Protein AF-A0A963L1K6-F1 (afdb_monomer_lite)

Radius of gyration: 30.82 Å; chains: 1; bounding box: 48×25×118 Å

Foldseek 3Di:
DCPVVDDDDPDDAFFQQAPPPGDGDDGPVVLVVVLVVDQCPPPQRVDVLSSSLSSHDPVVSVVSLCPDPVRPPDDPDDDDDQDPVNVVVVVVVVVVVVVPDDDDDD

Secondary structure (DSSP, 8-state):
--SSS----S---PEEEPTTT--EEEEHHHHHHHHHHHTTTSGGGSSHHHHHGGGS-HHHHHHHHHSSTT-TT---SPPPPPPHHHHHHHHHHHHHHTTS------

Structure (mmCIF, N/CA/C/O backbone):
data_AF-A0A963L1K6-F1
#
_entry.id   AF-A0A963L1K6-F1
#
loop_
_atom_site.group_PDB
_atom_site.id
_atom_site.type_symbol
_atom_site.label_atom_id
_atom_site.label_alt_id
_atom_site.label_comp_id
_atom_site.label_asym_id
_atom_site.label_entity_id
_atom_site.label_seq_id
_atom_site.pdbx_PDB_ins_code
_atom_site.Cartn_x
_atom_site.Cartn_y
_atom_site.Cartn_z
_atom_site.occupancy
_atom_site.B_iso_or_equiv
_atom_site.auth_seq_id
_atom_site.auth_comp_id
_atom_site.auth_asym_id
_atom_site.auth_atom_id
_atom_site.pdbx_PDB_model_num
ATOM 1 N N . GLY A 1 1 ? -9.593 15.147 46.279 1.00 58.44 1 GLY A N 1
ATOM 2 C CA . GLY A 1 1 ? -10.311 15.253 45.000 1.00 58.44 1 GLY A CA 1
ATOM 3 C C . GLY A 1 1 ? -9.560 14.508 43.919 1.00 58.44 1 GLY A C 1
ATOM 4 O O . GLY A 1 1 ? -9.120 15.144 42.979 1.00 58.44 1 GLY A O 1
ATOM 5 N N . ASP A 1 2 ? -9.465 13.175 44.009 1.00 71.56 2 ASP A N 1
ATOM 6 C CA . ASP A 1 2 ? -8.543 12.386 43.158 1.00 71.56 2 ASP A CA 1
ATOM 7 C C . ASP A 1 2 ? -9.251 11.509 42.123 1.00 71.56 2 ASP A C 1
ATOM 9 O O . ASP A 1 2 ? -8.619 10.812 41.336 1.00 71.56 2 ASP A O 1
ATOM 13 N N . ARG A 1 3 ? -10.586 11.470 42.135 1.00 76.75 3 ARG A N 1
ATOM 14 C CA . ARG A 1 3 ? -11.357 10.636 41.201 1.00 76.75 3 ARG A CA 1
ATOM 15 C C . ARG A 1 3 ? -11.427 11.249 39.799 1.00 76.75 3 ARG A C 1
ATOM 17 O O . ARG A 1 3 ? -11.494 10.503 38.833 1.00 76.75 3 ARG A O 1
ATOM 24 N N . ALA A 1 4 ? -11.377 12.579 39.699 1.00 79.19 4 ALA A N 1
ATOM 25 C CA . ALA A 1 4 ? -11.401 13.304 38.427 1.00 79.19 4 ALA A CA 1
ATOM 26 C C . ALA A 1 4 ? -10.071 13.213 37.654 1.00 79.19 4 ALA A C 1
ATOM 28 O O . ALA A 1 4 ? -10.078 13.297 36.433 1.00 79.19 4 ALA A O 1
ATOM 29 N N . LEU A 1 5 ? -8.947 13.010 38.353 1.00 88.50 5 LEU A N 1
ATOM 30 C CA . LEU A 1 5 ? -7.602 12.974 37.762 1.00 88.50 5 LEU A CA 1
ATOM 31 C C . LEU A 1 5 ? -7.095 11.550 37.469 1.00 88.50 5 LEU A C 1
ATOM 33 O O . LEU A 1 5 ? -5.988 11.382 36.967 1.00 88.50 5 LEU A O 1
ATOM 37 N N . ARG A 1 6 ? -7.877 10.507 37.777 1.00 89.75 6 ARG A N 1
ATOM 38 C CA . ARG A 1 6 ? -7.473 9.116 37.525 1.00 89.75 6 ARG A CA 1
ATOM 39 C C . ARG A 1 6 ? -7.636 8.751 36.049 1.00 89.75 6 ARG A C 1
ATOM 41 O O . ARG A 1 6 ? -8.748 8.771 35.522 1.00 89.75 6 ARG A O 1
ATOM 48 N N . GLN A 1 7 ? -6.534 8.353 35.411 1.00 89.81 7 GLN A N 1
ATOM 49 C CA . GLN A 1 7 ? -6.544 7.801 34.059 1.00 89.81 7 GLN A CA 1
ATOM 50 C C . GLN A 1 7 ? -7.321 6.480 34.035 1.00 89.81 7 GLN A C 1
ATOM 52 O O . GLN A 1 7 ? -7.097 5.592 34.857 1.00 89.81 7 GLN A O 1
ATOM 57 N N . ARG A 1 8 ? -8.230 6.351 33.068 1.00 92.38 8 ARG A N 1
ATOM 58 C CA . ARG A 1 8 ? -8.938 5.105 32.768 1.00 92.38 8 ARG A CA 1
ATOM 59 C C . ARG A 1 8 ? -8.890 4.842 31.274 1.00 92.38 8 ARG A C 1
ATOM 61 O O . ARG A 1 8 ? -8.985 5.776 30.478 1.00 92.38 8 ARG A O 1
ATOM 68 N N . VAL A 1 9 ? -8.781 3.574 30.905 1.00 93.31 9 VAL A N 1
ATOM 69 C CA . VAL A 1 9 ? -8.938 3.151 29.515 1.00 93.31 9 VAL A CA 1
ATOM 70 C C . VAL A 1 9 ? -10.392 3.390 29.111 1.00 93.31 9 VAL A C 1
ATOM 72 O O . VAL A 1 9 ? -11.313 2.930 29.783 1.00 93.31 9 VAL A O 1
ATOM 75 N N . LEU A 1 10 ? -10.596 4.170 28.048 1.00 92.81 10 LEU A N 1
ATOM 76 C CA . LEU A 1 10 ? -11.926 4.416 27.480 1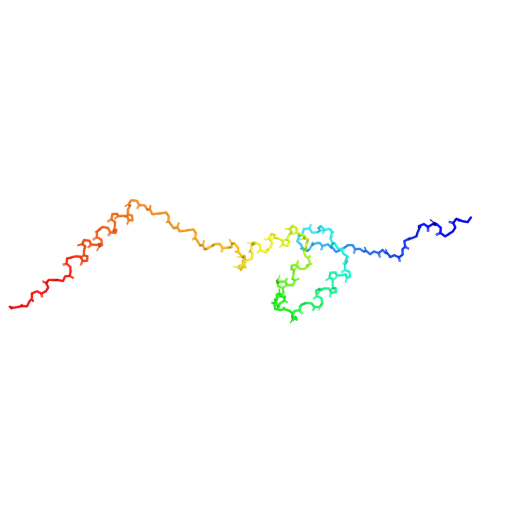.00 92.81 10 LEU A CA 1
ATOM 77 C C . LEU A 1 10 ? -12.246 3.443 26.346 1.00 92.81 10 LEU A C 1
ATOM 79 O O . LEU A 1 10 ? -13.396 3.049 26.182 1.00 92.81 10 LEU A O 1
ATOM 83 N N . LYS A 1 11 ? -11.231 3.078 25.559 1.00 90.88 11 LYS A N 1
ATOM 84 C CA . LYS A 1 11 ? -11.339 2.138 24.452 1.00 90.88 11 LYS A CA 1
ATOM 85 C C . LYS A 1 11 ? -9.995 1.450 24.241 1.00 90.88 11 LYS A C 1
ATOM 87 O O . LYS A 1 11 ? -8.966 2.118 24.213 1.00 90.88 11 LYS A O 1
ATOM 92 N N . GLU A 1 12 ? -10.050 0.142 24.049 1.00 92.25 12 GLU A N 1
ATOM 93 C CA . GLU A 1 12 ? -8.930 -0.711 23.670 1.00 92.25 12 GLU A CA 1
ATOM 94 C C . GLU A 1 12 ? -9.361 -1.564 22.476 1.00 92.25 12 GLU A C 1
ATOM 96 O O . GLU A 1 12 ? -10.537 -1.915 22.350 1.00 92.25 12 GLU A O 1
ATOM 101 N N . GLU A 1 13 ? -8.442 -1.812 21.548 1.00 93.44 13 GLU A N 1
ATOM 102 C CA . GLU A 1 13 ? -8.723 -2.558 20.328 1.00 93.44 13 GLU A CA 1
ATOM 103 C C . GLU A 1 13 ? -7.435 -3.172 19.783 1.00 93.44 13 GLU A C 1
ATOM 105 O O . GLU A 1 13 ? -6.390 -2.520 19.773 1.00 93.44 13 GLU A O 1
ATOM 110 N N . GLU A 1 14 ? -7.539 -4.402 19.286 1.00 93.75 14 GLU A N 1
ATOM 111 C CA . GLU A 1 14 ? -6.417 -5.101 18.669 1.00 93.75 14 GLU A CA 1
ATOM 112 C C . GLU A 1 14 ? -5.938 -4.393 17.386 1.00 93.75 14 GLU A C 1
ATOM 114 O O . GLU A 1 14 ? -6.760 -4.007 16.537 1.00 93.75 14 GLU A O 1
ATOM 119 N N . PRO A 1 15 ? -4.614 -4.244 17.197 1.00 96.31 15 PRO A N 1
ATOM 120 C CA . PRO A 1 15 ? -4.055 -3.776 15.939 1.00 96.31 15 PRO A CA 1
ATOM 121 C C . PRO A 1 15 ? -4.377 -4.722 14.781 1.00 96.31 15 PRO A C 1
ATOM 123 O O . PRO A 1 15 ? -4.549 -5.929 14.950 1.00 96.31 15 PRO A O 1
ATOM 126 N N . PHE A 1 16 ? -4.397 -4.190 13.562 1.00 98.12 16 PHE A N 1
ATOM 127 C CA . PHE A 1 16 ? -4.492 -5.040 12.379 1.00 98.12 16 PHE A CA 1
ATOM 128 C C . PHE A 1 16 ? -3.114 -5.633 12.054 1.00 98.12 16 PHE A C 1
ATOM 130 O O . PHE A 1 16 ? -2.123 -4.909 11.976 1.00 98.12 16 PHE A O 1
ATOM 137 N N . ALA A 1 17 ? -3.029 -6.941 11.828 1.00 98.06 17 ALA A N 1
ATOM 138 C CA . ALA A 1 17 ? -1.784 -7.581 11.411 1.00 98.06 17 ALA A CA 1
ATOM 139 C C . ALA A 1 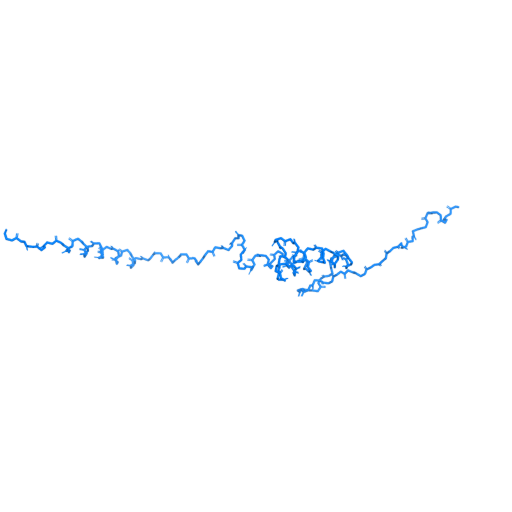17 ? -1.591 -7.457 9.892 1.00 98.06 17 ALA A C 1
ATOM 141 O O . ALA A 1 17 ? -2.483 -7.798 9.116 1.00 98.06 17 ALA A O 1
ATOM 142 N N . CYS A 1 18 ? -0.420 -6.988 9.456 1.00 98.25 18 CYS A N 1
ATOM 143 C CA . CYS A 1 18 ? -0.052 -6.958 8.040 1.00 98.25 18 CYS A CA 1
ATOM 144 C C . CYS A 1 18 ? -0.218 -8.338 7.399 1.00 98.25 18 CYS A C 1
ATOM 146 O O . CYS A 1 18 ? 0.382 -9.307 7.851 1.00 98.25 18 CYS A O 1
ATOM 148 N N . ILE A 1 19 ? -0.970 -8.412 6.302 1.00 97.25 19 ILE A N 1
ATOM 149 C CA . ILE A 1 19 ? -1.238 -9.678 5.598 1.00 97.25 19 ILE A CA 1
ATOM 150 C C . ILE A 1 19 ? -0.022 -10.265 4.861 1.00 97.25 19 ILE A C 1
ATOM 152 O O . ILE A 1 19 ? -0.124 -11.356 4.313 1.00 97.25 19 ILE A O 1
ATOM 156 N N . GLU A 1 20 ? 1.100 -9.541 4.814 1.00 97.69 20 GLU A N 1
ATOM 157 C CA . GLU A 1 20 ? 2.378 -10.040 4.282 1.00 97.69 20 GLU A CA 1
ATOM 158 C C . GLU A 1 20 ? 3.325 -10.499 5.384 1.00 97.69 20 GLU A C 1
ATOM 160 O O . GLU A 1 20 ? 3.828 -11.615 5.361 1.00 97.69 20 GLU A O 1
ATOM 165 N N . CYS A 1 21 ? 3.610 -9.617 6.346 1.00 98.06 21 CYS A N 1
ATOM 166 C CA . CYS A 1 21 ? 4.673 -9.838 7.327 1.00 98.06 21 CYS A CA 1
ATOM 167 C C . CYS A 1 21 ? 4.172 -10.025 8.763 1.00 98.06 21 CYS A C 1
ATOM 169 O O . CYS A 1 21 ? 4.984 -10.189 9.666 1.00 98.06 21 CYS A O 1
ATOM 171 N N . GLY A 1 22 ? 2.865 -9.923 9.010 1.00 97.75 22 GLY A N 1
ATOM 172 C CA . GLY A 1 22 ? 2.264 -10.034 10.342 1.00 97.75 22 GLY A CA 1
ATOM 173 C C . GLY A 1 22 ? 2.483 -8.834 11.271 1.00 97.75 22 GLY A C 1
ATOM 174 O O . GLY A 1 22 ? 1.857 -8.779 12.325 1.00 97.75 22 GLY A O 1
ATOM 175 N N . LYS A 1 23 ? 3.319 -7.848 10.899 1.00 98.12 23 LYS A N 1
ATOM 176 C CA . LYS A 1 23 ? 3.590 -6.647 11.714 1.00 98.12 23 LYS A CA 1
ATOM 177 C C . LYS A 1 23 ? 2.270 -5.945 12.082 1.00 98.12 23 LYS A C 1
ATOM 179 O O . LYS A 1 23 ? 1.514 -5.614 11.160 1.00 98.12 23 LYS A O 1
ATOM 184 N N . PRO A 1 24 ? 1.982 -5.704 13.374 1.00 97.69 24 PRO A N 1
ATOM 185 C CA . PRO A 1 24 ? 0.792 -4.969 13.782 1.00 97.69 24 PRO A CA 1
ATOM 186 C C . PRO A 1 24 ? 0.894 -3.519 13.304 1.00 97.69 24 PRO A C 1
ATOM 188 O O . PRO A 1 24 ? 1.915 -2.858 13.504 1.00 97.69 24 PRO A O 1
ATOM 191 N N . PHE A 1 25 ? -0.154 -3.020 12.655 1.00 97.50 25 PHE A N 1
ATOM 192 C CA . PHE A 1 25 ? -0.230 -1.645 12.183 1.00 97.50 25 PHE A CA 1
ATOM 193 C C . PHE A 1 25 ? -1.680 -1.152 12.170 1.00 97.50 25 PHE A C 1
ATOM 195 O O . PHE A 1 25 ? -2.600 -1.857 11.765 1.00 97.50 25 PHE A O 1
ATOM 202 N N . GLY A 1 26 ? -1.879 0.098 12.589 1.00 94.62 26 GLY A N 1
ATOM 203 C CA . GLY A 1 26 ? -3.199 0.725 12.603 1.00 94.62 26 GLY A CA 1
ATOM 204 C C . GLY A 1 26 ? -4.230 0.028 13.501 1.00 94.62 26 GLY A C 1
ATOM 205 O O . GLY A 1 26 ? -3.965 -0.975 14.159 1.00 94.62 26 GLY A O 1
ATOM 206 N N . VAL A 1 27 ? -5.434 0.597 13.530 1.00 95.81 27 VAL A N 1
ATOM 207 C CA . VAL A 1 27 ? -6.577 0.074 14.294 1.00 95.81 27 VAL A CA 1
ATOM 208 C C . VAL A 1 27 ? -7.437 -0.793 13.377 1.00 95.81 27 VAL A C 1
ATOM 210 O O . VAL A 1 27 ? -7.830 -0.330 12.298 1.00 95.81 27 VAL A O 1
ATOM 213 N N . ARG A 1 28 ? -7.772 -2.015 13.809 1.00 95.62 28 ARG A N 1
ATOM 214 C CA . ARG A 1 28 ? -8.500 -3.009 13.004 1.00 95.62 28 ARG A CA 1
ATOM 215 C C . ARG A 1 28 ? -9.786 -2.468 12.377 1.00 95.62 28 ARG A C 1
ATOM 217 O O . ARG A 1 28 ? -9.919 -2.482 11.154 1.00 95.62 28 ARG A O 1
ATOM 224 N N . SER A 1 29 ? -10.673 -1.889 13.178 1.00 95.69 29 SER A N 1
ATOM 225 C CA . SER A 1 29 ? -11.946 -1.309 12.727 1.00 95.69 29 SER A CA 1
ATOM 226 C C . SER A 1 29 ? -11.768 -0.185 11.710 1.00 95.69 29 SER A C 1
ATOM 228 O O . SER A 1 29 ? -12.619 0.027 10.844 1.00 95.69 29 SER A O 1
ATOM 230 N N . THR A 1 30 ? -10.662 0.556 11.779 1.00 95.56 30 THR A N 1
ATOM 231 C CA . THR A 1 30 ? -10.388 1.624 10.816 1.00 95.56 30 THR A CA 1
ATOM 232 C C . THR A 1 30 ? -9.967 1.052 9.473 1.00 95.56 30 THR A C 1
ATOM 234 O O . THR A 1 30 ? -10.501 1.489 8.455 1.00 95.56 30 THR A O 1
ATOM 237 N N . ILE A 1 31 ? -9.080 0.057 9.463 1.00 96.50 31 ILE A N 1
ATOM 238 C CA . ILE A 1 31 ? -8.640 -0.601 8.229 1.00 96.50 31 ILE A CA 1
ATOM 239 C C . ILE A 1 31 ? -9.819 -1.303 7.552 1.00 96.50 31 ILE A C 1
ATOM 241 O O . ILE A 1 31 ? -10.074 -1.057 6.374 1.00 96.50 31 ILE A O 1
ATOM 245 N N . GLU A 1 32 ? -10.605 -2.083 8.296 1.00 95.75 32 GLU A N 1
ATOM 246 C CA . GLU A 1 32 ? -11.788 -2.777 7.767 1.00 95.75 32 GLU A CA 1
ATOM 247 C C . GLU A 1 32 ? -12.817 -1.794 7.185 1.00 95.75 32 GLU A C 1
ATOM 249 O O . GLU A 1 32 ? -13.318 -1.988 6.077 1.00 95.75 32 GLU A O 1
ATOM 254 N N . ARG A 1 33 ? -13.075 -0.676 7.875 1.00 96.44 33 ARG A N 1
ATOM 255 C CA . ARG A 1 33 ? -13.990 0.371 7.399 1.00 96.44 33 ARG A CA 1
ATOM 256 C C . ARG A 1 33 ? -13.487 1.074 6.139 1.00 96.44 33 ARG A C 1
ATOM 258 O O . ARG A 1 33 ? -14.302 1.416 5.284 1.00 96.44 33 ARG A O 1
ATOM 265 N N . ILE A 1 34 ? -12.185 1.342 6.027 1.00 95.12 34 ILE A N 1
ATOM 266 C CA . ILE A 1 34 ? -11.600 1.957 4.825 1.00 95.12 34 ILE A CA 1
ATOM 267 C C . ILE A 1 34 ? -11.719 0.995 3.646 1.00 95.12 34 ILE A C 1
ATOM 269 O O . ILE A 1 34 ? -12.172 1.409 2.581 1.00 95.12 34 ILE A O 1
ATOM 273 N N . VAL A 1 35 ? -11.382 -0.282 3.849 1.00 94.88 35 VAL A N 1
ATOM 274 C CA . VAL A 1 35 ? -11.520 -1.314 2.817 1.00 94.88 35 VAL A CA 1
ATOM 275 C C . VAL A 1 35 ? -12.964 -1.394 2.342 1.00 94.88 35 VAL A C 1
ATOM 277 O O . VAL A 1 35 ? -13.214 -1.185 1.160 1.00 94.88 35 VAL A O 1
ATOM 280 N N . ALA A 1 36 ? -13.918 -1.547 3.266 1.00 94.44 36 ALA A N 1
ATOM 281 C CA . ALA A 1 36 ? -15.333 -1.599 2.922 1.00 94.44 36 ALA A CA 1
ATOM 282 C C . ALA A 1 36 ? -15.768 -0.376 2.101 1.00 94.44 36 ALA A C 1
ATOM 284 O O . ALA A 1 36 ? -16.551 -0.515 1.166 1.00 94.44 36 ALA A O 1
ATOM 285 N N . LYS A 1 37 ? -15.266 0.825 2.428 1.00 94.19 37 LYS A N 1
ATOM 286 C CA . LYS A 1 37 ? -15.599 2.082 1.737 1.00 94.19 37 LYS A CA 1
ATOM 287 C C . LYS A 1 37 ? -15.016 2.221 0.334 1.00 94.19 37 LYS A C 1
ATOM 289 O O . LYS A 1 37 ? -15.631 2.908 -0.477 1.00 94.19 37 LYS A O 1
ATOM 294 N N . LEU A 1 38 ? -13.849 1.648 0.069 1.00 94.50 38 LEU A N 1
ATOM 295 C CA . LEU A 1 38 ? -13.103 1.900 -1.166 1.00 94.50 38 LEU A CA 1
ATOM 296 C C . LEU A 1 38 ? -13.180 0.746 -2.163 1.00 94.50 38 LEU A C 1
ATOM 298 O O . LEU A 1 38 ? -13.170 1.008 -3.366 1.00 94.50 38 LEU A O 1
ATOM 302 N N . GLU A 1 39 ? -13.293 -0.488 -1.673 1.00 92.31 39 GLU A N 1
ATOM 303 C CA . GLU A 1 39 ? -13.358 -1.703 -2.486 1.00 92.31 39 GLU A CA 1
ATOM 304 C C . GLU A 1 39 ? -14.472 -1.598 -3.534 1.00 92.31 39 GLU A C 1
ATOM 306 O O . GLU A 1 39 ? -15.638 -1.370 -3.205 1.00 92.31 39 GLU A O 1
ATOM 311 N N . GLY A 1 40 ? -14.090 -1.669 -4.813 1.00 87.38 40 GLY A N 1
ATOM 312 C CA . GLY A 1 40 ? -15.009 -1.591 -5.954 1.00 87.38 40 GLY A CA 1
ATOM 313 C C . GLY A 1 40 ? -15.679 -0.227 -6.181 1.00 87.38 40 GLY A C 1
ATOM 314 O O . GLY A 1 40 ? -16.395 -0.065 -7.164 1.00 87.38 40 GLY A O 1
ATOM 315 N N . ARG A 1 41 ? -15.460 0.767 -5.307 1.00 90.12 41 ARG A N 1
ATOM 316 C CA . ARG A 1 41 ? -16.106 2.092 -5.386 1.00 90.12 41 ARG A CA 1
ATOM 317 C C . ARG A 1 41 ? -15.218 3.180 -5.970 1.00 90.12 41 ARG A C 1
ATOM 319 O O . ARG A 1 41 ? -15.724 4.142 -6.537 1.00 90.12 41 ARG A O 1
ATOM 326 N N . HIS A 1 42 ? -13.906 3.063 -5.795 1.00 90.19 42 HIS A N 1
ATOM 327 C CA . HIS A 1 42 ? -12.944 4.054 -6.266 1.00 90.19 42 HIS A CA 1
ATOM 328 C C . HIS A 1 42 ? -12.041 3.441 -7.336 1.00 90.19 42 HIS A C 1
ATOM 330 O O . HIS A 1 42 ? -11.576 2.319 -7.168 1.00 90.19 42 HIS A O 1
ATOM 336 N N . ALA A 1 43 ? -11.733 4.185 -8.403 1.00 88.75 43 ALA A N 1
ATOM 337 C CA . ALA A 1 43 ? -10.943 3.679 -9.533 1.00 88.75 43 ALA A CA 1
ATOM 338 C C . ALA A 1 43 ? -9.580 3.089 -9.105 1.00 88.75 43 ALA A C 1
ATOM 340 O O . ALA A 1 43 ? -9.172 2.049 -9.605 1.00 88.75 43 ALA A O 1
ATOM 341 N N . MET A 1 44 ? -8.921 3.703 -8.113 1.00 84.69 44 MET A N 1
ATOM 342 C CA . MET A 1 44 ? -7.656 3.213 -7.520 1.00 84.69 44 MET A CA 1
ATOM 343 C C . MET A 1 44 ? -7.772 1.920 -6.691 1.00 84.69 44 MET A C 1
ATOM 345 O O . MET A 1 44 ? -6.753 1.412 -6.236 1.00 84.69 44 MET A O 1
ATOM 349 N N . PHE A 1 45 ? -8.986 1.442 -6.416 1.00 89.69 45 PHE A N 1
ATOM 350 C CA . PHE A 1 45 ? -9.276 0.248 -5.611 1.00 89.69 45 PHE A CA 1
ATOM 351 C C . PHE A 1 45 ? -10.354 -0.621 -6.279 1.00 89.69 45 PHE A C 1
ATOM 353 O O . PHE A 1 45 ? -11.100 -1.342 -5.616 1.00 89.69 45 PHE A O 1
ATOM 360 N N . ALA A 1 46 ? -10.459 -0.534 -7.608 1.00 86.69 46 ALA A N 1
ATOM 361 C CA . ALA A 1 46 ? -11.422 -1.310 -8.382 1.00 86.69 46 ALA A CA 1
ATOM 362 C C . ALA A 1 46 ? -11.093 -2.812 -8.350 1.00 86.69 46 ALA A C 1
ATOM 364 O O . ALA A 1 46 ? -11.991 -3.648 -8.346 1.00 86.69 46 ALA A O 1
ATOM 365 N N . ASN A 1 47 ? -9.802 -3.145 -8.268 1.00 86.56 47 ASN A N 1
ATOM 366 C CA . ASN A 1 47 ? -9.315 -4.519 -8.264 1.00 86.56 47 ASN A CA 1
ATOM 367 C C . ASN A 1 47 ? -9.020 -4.998 -6.834 1.00 86.56 47 ASN A C 1
ATOM 369 O O . ASN A 1 47 ? -8.532 -4.232 -5.994 1.00 86.56 47 ASN A O 1
ATOM 373 N N . ALA A 1 48 ? -9.238 -6.292 -6.577 1.00 86.00 48 ALA A N 1
ATOM 374 C CA . ALA A 1 48 ? -8.955 -6.916 -5.281 1.00 86.00 48 ALA A CA 1
ATOM 375 C C . ALA A 1 48 ? -7.480 -6.751 -4.864 1.00 86.00 48 ALA A C 1
ATOM 377 O O . ALA A 1 48 ? -7.200 -6.400 -3.718 1.00 86.00 48 ALA A O 1
ATOM 378 N N . GLU A 1 49 ? -6.545 -6.882 -5.813 1.00 86.50 49 GLU A N 1
ATOM 379 C CA . GLU A 1 49 ? -5.106 -6.669 -5.586 1.00 86.50 49 GLU A CA 1
ATOM 380 C C . GLU A 1 49 ? -4.773 -5.247 -5.115 1.00 86.50 49 GLU A C 1
ATOM 382 O O . GLU A 1 49 ? -3.917 -5.048 -4.256 1.00 86.50 49 GLU A O 1
ATOM 387 N N . GLN A 1 50 ? -5.488 -4.234 -5.612 1.00 88.12 50 GLN A N 1
ATOM 388 C CA . GLN A 1 50 ? -5.268 -2.853 -5.178 1.00 88.12 50 GLN A CA 1
ATOM 389 C C . GLN A 1 50 ? -5.863 -2.596 -3.793 1.00 88.12 50 GLN A C 1
ATOM 391 O O . GLN A 1 50 ? -5.244 -1.930 -2.963 1.00 88.12 50 GLN A O 1
ATOM 396 N N . THR A 1 51 ? -7.033 -3.169 -3.502 1.00 92.19 51 THR A N 1
ATOM 397 C CA . THR A 1 51 ? -7.662 -3.086 -2.174 1.00 92.19 51 THR A CA 1
ATOM 398 C C . THR A 1 51 ? -6.820 -3.797 -1.108 1.00 92.19 51 THR A C 1
ATOM 400 O O . THR A 1 51 ? -6.724 -3.329 0.031 1.00 92.19 51 THR A O 1
ATOM 403 N N . ARG A 1 52 ? -6.123 -4.877 -1.487 1.00 93.69 52 ARG A N 1
ATOM 404 C CA . ARG A 1 52 ? -5.189 -5.621 -0.632 1.00 93.69 52 ARG A CA 1
ATOM 405 C C . ARG A 1 52 ? -4.085 -4.731 -0.043 1.00 93.69 52 ARG A C 1
ATOM 407 O O . ARG A 1 52 ? -3.710 -4.930 1.111 1.00 93.69 52 ARG A O 1
ATOM 414 N N . LEU A 1 53 ? -3.655 -3.689 -0.760 1.00 94.25 53 LEU A N 1
ATOM 415 C CA . LEU A 1 53 ? -2.633 -2.734 -0.304 1.00 94.25 53 LEU A CA 1
ATOM 416 C C . LEU A 1 53 ? -3.022 -1.969 0.971 1.00 94.25 53 LEU A C 1
ATOM 418 O O . LEU A 1 53 ? -2.147 -1.552 1.725 1.00 94.25 53 LEU A O 1
ATOM 422 N N . ILE A 1 54 ? -4.320 -1.776 1.228 1.00 95.62 54 ILE A N 1
ATOM 423 C CA . ILE A 1 54 ? -4.814 -1.097 2.441 1.00 95.62 54 ILE A CA 1
ATOM 424 C C . ILE A 1 54 ? -4.565 -1.966 3.686 1.00 95.62 54 ILE A C 1
ATOM 426 O O . ILE A 1 54 ? -4.407 -1.449 4.790 1.00 95.62 54 ILE A O 1
ATOM 430 N N . ARG A 1 55 ? -4.503 -3.291 3.506 1.00 97.12 55 ARG A N 1
ATOM 431 C CA . ARG A 1 55 ? -4.300 -4.294 4.561 1.00 97.12 55 ARG A CA 1
ATOM 432 C C . ARG A 1 55 ? -2.810 -4.615 4.811 1.00 97.12 55 ARG A C 1
ATOM 434 O O . ARG A 1 55 ? -2.504 -5.545 5.556 1.00 97.12 55 ARG A O 1
ATOM 441 N N . MET A 1 56 ? -1.881 -3.858 4.220 1.00 97.75 56 MET A N 1
ATOM 442 C CA . MET A 1 56 ? -0.429 -4.007 4.394 1.00 97.75 56 MET A CA 1
ATOM 443 C C . MET A 1 56 ? 0.167 -2.859 5.219 1.00 97.75 56 MET A C 1
ATOM 445 O O . MET A 1 56 ? -0.261 -1.711 5.087 1.00 97.75 56 MET A O 1
ATOM 449 N N . CYS A 1 57 ? 1.212 -3.148 6.004 1.00 98.19 57 CYS A N 1
ATOM 450 C CA . CYS A 1 57 ? 2.009 -2.107 6.654 1.00 98.19 57 CYS A CA 1
ATOM 451 C C . CYS A 1 57 ? 2.734 -1.232 5.616 1.00 98.19 57 CYS A C 1
ATOM 453 O O . CYS A 1 57 ? 2.866 -1.610 4.451 1.00 98.19 57 CYS A O 1
ATOM 455 N N . ASP A 1 58 ? 3.239 -0.084 6.056 1.00 97.25 58 ASP A N 1
ATOM 456 C CA . ASP A 1 58 ? 4.027 0.870 5.269 1.00 97.25 58 ASP A CA 1
ATOM 457 C C . ASP A 1 58 ? 5.109 0.208 4.398 1.00 97.25 58 ASP A C 1
ATOM 459 O O . ASP A 1 58 ? 5.080 0.342 3.173 1.00 97.25 58 ASP A O 1
ATOM 463 N N . ASP A 1 59 ? 5.990 -0.589 5.004 1.00 97.81 59 ASP A N 1
ATOM 464 C CA . ASP A 1 59 ? 7.101 -1.247 4.307 1.00 97.81 59 ASP A CA 1
ATOM 465 C C . ASP A 1 59 ? 6.621 -2.219 3.213 1.00 97.81 59 ASP A C 1
ATOM 467 O O . ASP A 1 59 ? 7.130 -2.252 2.088 1.00 97.81 59 ASP A O 1
ATOM 471 N N . CYS A 1 60 ? 5.624 -3.048 3.535 1.00 97.69 60 CYS A N 1
ATOM 472 C CA . CYS A 1 60 ? 5.103 -4.055 2.610 1.00 97.69 60 CYS A CA 1
ATOM 473 C C . CYS A 1 60 ? 4.288 -3.419 1.486 1.00 97.69 60 CYS A C 1
ATOM 475 O O . CYS A 1 60 ? 4.408 -3.840 0.338 1.00 97.69 60 CYS A O 1
ATOM 477 N N . ARG A 1 61 ? 3.515 -2.373 1.792 1.00 95.31 61 ARG A N 1
ATOM 478 C CA . ARG A 1 61 ? 2.719 -1.637 0.811 1.00 95.31 61 ARG A CA 1
ATOM 479 C C . ARG A 1 61 ? 3.601 -0.961 -0.231 1.00 95.31 61 ARG A C 1
ATOM 481 O O . ARG A 1 61 ? 3.288 -1.022 -1.418 1.00 95.31 61 ARG A O 1
ATOM 488 N N . VAL A 1 62 ? 4.690 -0.322 0.202 1.00 94.25 62 VAL A N 1
ATOM 489 C CA . VAL A 1 62 ? 5.644 0.308 -0.717 1.00 94.25 62 VAL A CA 1
ATOM 490 C C . VAL A 1 62 ? 6.271 -0.760 -1.608 1.00 94.25 62 VAL A C 1
ATOM 492 O O . VAL A 1 62 ? 6.154 -0.661 -2.826 1.00 94.25 62 VAL A O 1
ATOM 495 N N . ARG A 1 63 ? 6.832 -1.832 -1.032 1.00 94.88 63 ARG A N 1
ATOM 496 C CA . ARG A 1 63 ? 7.420 -2.932 -1.817 1.00 94.88 63 ARG A CA 1
ATOM 497 C C . ARG A 1 63 ? 6.443 -3.516 -2.838 1.00 94.88 63 ARG A C 1
ATOM 499 O O . ARG A 1 63 ? 6.796 -3.633 -4.007 1.00 94.88 63 ARG A O 1
ATOM 506 N N . ALA A 1 64 ? 5.208 -3.802 -2.431 1.00 93.25 64 ALA A N 1
ATOM 507 C CA . ALA A 1 64 ? 4.180 -4.314 -3.333 1.00 93.25 64 ALA A CA 1
ATOM 508 C C . ALA A 1 64 ? 3.899 -3.352 -4.497 1.00 93.25 64 ALA A C 1
ATOM 510 O O . ALA A 1 64 ? 3.780 -3.787 -5.636 1.00 93.25 64 ALA A O 1
ATOM 511 N N . ARG A 1 65 ? 3.865 -2.035 -4.246 1.00 91.06 65 ARG A N 1
ATOM 512 C CA . ARG A 1 65 ? 3.630 -1.042 -5.304 1.00 91.06 65 ARG A CA 1
ATOM 513 C C . ARG A 1 65 ? 4.779 -0.948 -6.312 1.00 91.06 65 ARG A C 1
ATOM 515 O O . ARG A 1 65 ? 4.518 -0.658 -7.475 1.00 91.06 65 ARG A O 1
ATOM 522 N N . PHE A 1 66 ? 6.020 -1.173 -5.883 1.00 91.50 66 PHE A N 1
ATOM 523 C CA . PHE A 1 66 ? 7.197 -1.171 -6.762 1.00 91.50 66 PHE A CA 1
ATOM 524 C C . PHE A 1 66 ? 7.348 -2.459 -7.579 1.00 91.50 66 PHE A C 1
ATOM 526 O O . PHE A 1 66 ? 7.925 -2.418 -8.661 1.00 91.50 66 PHE A O 1
ATOM 533 N N . HIS A 1 67 ? 6.828 -3.578 -7.079 1.00 89.25 67 HIS A N 1
ATOM 534 C CA . HIS A 1 67 ? 6.826 -4.862 -7.785 1.00 89.25 67 HIS A CA 1
ATOM 535 C C . HIS A 1 67 ? 5.541 -5.121 -8.585 1.00 89.25 67 HIS A C 1
ATOM 537 O O . HIS A 1 67 ? 5.399 -6.180 -9.191 1.00 89.25 67 HIS A O 1
ATOM 543 N N . ASP A 1 68 ? 4.611 -4.166 -8.600 1.00 87.94 68 ASP A N 1
ATOM 544 C CA . ASP A 1 68 ? 3.404 -4.239 -9.414 1.00 87.94 68 ASP A CA 1
ATOM 545 C C . ASP A 1 68 ? 3.729 -4.098 -10.912 1.00 87.94 68 ASP A C 1
ATOM 547 O O . ASP A 1 68 ? 4.653 -3.387 -11.308 1.00 87.94 68 ASP A O 1
ATOM 551 N N . HIS A 1 69 ? 2.918 -4.727 -11.762 1.00 83.75 69 HIS A N 1
ATOM 552 C CA . HIS A 1 69 ? 3.052 -4.662 -13.222 1.00 83.75 69 HIS A CA 1
ATOM 553 C C . HIS A 1 69 ? 2.973 -3.226 -13.771 1.00 83.75 69 HIS A C 1
ATOM 555 O O . HIS A 1 69 ? 3.601 -2.909 -14.776 1.00 83.75 69 HIS A O 1
ATOM 561 N N . ASN A 1 70 ? 2.213 -2.355 -13.102 1.00 83.81 70 ASN A N 1
ATOM 562 C CA . ASN A 1 70 ? 2.066 -0.940 -13.430 1.00 83.81 70 ASN A CA 1
ATOM 563 C C . ASN A 1 70 ? 2.774 -0.060 -12.383 1.00 83.81 70 ASN A C 1
ATOM 565 O O . ASN A 1 70 ? 2.213 0.919 -11.867 1.00 83.81 70 ASN A O 1
ATOM 569 N N . ALA A 1 71 ? 3.985 -0.465 -11.989 1.00 86.75 71 ALA A N 1
ATOM 570 C CA . ALA A 1 71 ? 4.815 0.315 -11.087 1.00 86.75 71 ALA A CA 1
ATOM 571 C C . ALA A 1 71 ? 5.323 1.589 -11.793 1.00 86.75 71 ALA A C 1
ATOM 573 O O . ALA A 1 71 ? 5.807 1.523 -12.922 1.00 86.75 71 ALA A O 1
ATOM 574 N N . PRO A 1 72 ? 5.286 2.757 -11.126 1.00 84.31 72 PRO A N 1
ATOM 575 C CA . PRO A 1 72 ? 5.623 4.050 -11.738 1.00 84.31 72 PRO A CA 1
ATOM 576 C C . PRO A 1 72 ? 7.084 4.174 -12.197 1.00 84.31 72 PRO A C 1
ATOM 578 O O . PRO A 1 72 ? 7.414 5.082 -12.952 1.00 84.31 72 PRO A O 1
ATOM 581 N N . PHE A 1 73 ? 7.951 3.271 -11.739 1.00 86.31 73 PHE A N 1
ATOM 582 C CA . PHE A 1 73 ? 9.370 3.223 -12.090 1.00 86.31 73 PHE A CA 1
ATOM 583 C C . PHE A 1 73 ? 9.761 1.901 -12.762 1.00 86.31 73 PHE A C 1
ATOM 585 O O . PHE A 1 73 ? 10.949 1.600 -12.880 1.00 86.31 73 PHE A O 1
ATOM 592 N N . ALA A 1 74 ? 8.777 1.099 -13.187 1.00 87.25 74 ALA A N 1
ATOM 593 C CA . ALA A 1 74 ? 9.045 -0.051 -14.033 1.00 87.25 74 ALA A CA 1
ATOM 594 C C . ALA A 1 74 ? 9.526 0.455 -15.394 1.00 87.25 74 ALA A C 1
ATOM 596 O O . ALA A 1 74 ? 8.764 1.008 -16.186 1.00 87.25 74 ALA A O 1
ATOM 597 N N . MET A 1 75 ? 10.819 0.283 -15.647 1.00 84.06 75 MET A N 1
ATOM 598 C CA . MET A 1 75 ? 11.389 0.478 -16.971 1.00 84.06 75 MET A CA 1
ATOM 599 C C . MET A 1 75 ? 11.199 -0.804 -17.780 1.00 84.06 75 MET A C 1
ATOM 601 O O . MET A 1 75 ? 11.143 -1.900 -17.220 1.00 84.06 75 MET A O 1
ATOM 605 N N . GLY A 1 76 ? 11.115 -0.667 -19.103 1.00 83.81 76 GLY A N 1
ATOM 606 C CA . GLY A 1 76 ? 11.145 -1.822 -19.997 1.00 83.81 76 GLY A CA 1
ATOM 607 C C . GLY A 1 76 ? 12.453 -2.607 -19.881 1.00 83.81 76 GLY A C 1
ATOM 608 O O . GLY A 1 76 ? 13.369 -2.239 -19.137 1.00 83.81 76 GLY A O 1
ATOM 609 N N . GLU A 1 77 ? 12.560 -3.688 -20.652 1.00 85.12 77 GLU A N 1
ATOM 610 C CA . GLU A 1 77 ? 13.804 -4.449 -20.725 1.00 85.12 77 GLU A CA 1
ATOM 611 C C . GLU A 1 77 ? 14.986 -3.529 -21.027 1.00 85.12 77 GLU A C 1
ATOM 613 O O . GLU A 1 77 ? 14.927 -2.660 -21.905 1.00 85.12 77 GLU A O 1
ATOM 618 N N . ARG A 1 78 ? 16.074 -3.718 -20.273 1.00 86.88 78 ARG A N 1
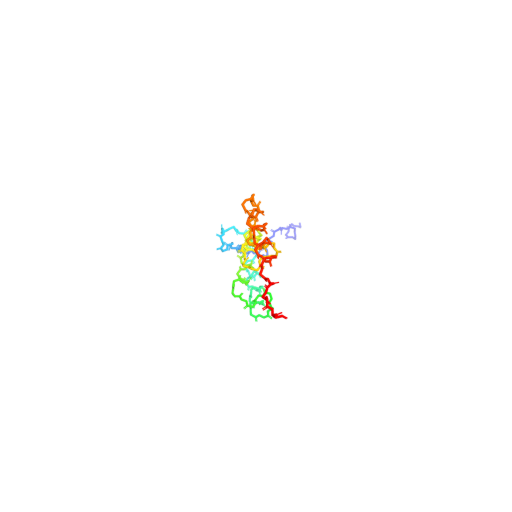ATOM 619 C CA . ARG A 1 78 ? 17.288 -2.934 -20.469 1.00 86.88 78 ARG A CA 1
ATOM 620 C C . ARG A 1 78 ? 17.733 -3.092 -21.929 1.00 86.88 78 ARG A C 1
ATOM 622 O O . ARG A 1 78 ? 17.945 -4.232 -22.352 1.00 86.88 78 ARG A O 1
ATOM 629 N N . PRO A 1 79 ? 17.917 -1.991 -22.684 1.00 88.69 79 PRO A N 1
ATOM 630 C CA . PRO A 1 79 ? 18.374 -2.076 -24.060 1.00 88.69 79 PRO A CA 1
ATOM 631 C C . PRO A 1 79 ? 19.656 -2.901 -24.151 1.00 88.69 79 PRO A C 1
ATOM 633 O O . PRO A 1 79 ? 20.554 -2.771 -23.311 1.00 88.69 79 PRO A O 1
ATOM 636 N N . LYS A 1 80 ? 19.741 -3.758 -25.172 1.00 89.94 80 LYS A N 1
ATOM 637 C CA . LYS A 1 80 ? 20.951 -4.544 -25.423 1.00 89.94 80 LYS A CA 1
ATOM 638 C C . LYS A 1 80 ? 22.127 -3.599 -25.662 1.00 89.94 80 LYS A C 1
ATOM 640 O O . LYS A 1 80 ? 21.999 -2.596 -26.365 1.00 89.94 80 LYS A O 1
ATOM 645 N N . ILE A 1 81 ? 23.272 -3.929 -25.069 1.00 92.50 81 ILE A N 1
ATOM 646 C CA . ILE A 1 81 ? 24.513 -3.184 -25.285 1.00 92.50 81 ILE A CA 1
ATOM 647 C C . ILE A 1 81 ? 24.907 -3.362 -26.748 1.00 92.50 81 ILE A C 1
ATOM 649 O O . ILE A 1 81 ? 24.991 -4.490 -27.229 1.00 92.50 81 ILE A O 1
ATOM 653 N N . ARG A 1 82 ? 25.154 -2.249 -27.441 1.00 92.12 82 ARG A N 1
ATOM 654 C CA . ARG A 1 82 ? 25.608 -2.270 -28.829 1.00 92.12 82 ARG A CA 1
ATOM 655 C C . ARG A 1 82 ? 27.068 -2.714 -28.887 1.00 92.12 82 ARG A C 1
ATOM 657 O O . ARG A 1 82 ? 27.939 -2.072 -28.305 1.00 92.12 82 ARG A O 1
ATOM 664 N N . THR A 1 83 ? 27.317 -3.808 -29.583 1.00 94.75 83 THR A N 1
ATOM 665 C CA . THR A 1 83 ? 28.623 -4.449 -29.747 1.00 94.75 83 THR A CA 1
ATOM 666 C C . THR A 1 83 ? 29.319 -3.997 -31.031 1.00 94.75 83 THR A C 1
ATOM 668 O O . THR A 1 83 ? 28.690 -3.427 -31.923 1.00 94.75 83 THR A O 1
ATOM 671 N N . THR A 1 84 ? 30.623 -4.272 -31.157 1.00 93.75 84 THR A N 1
ATOM 672 C CA . THR A 1 84 ? 31.388 -4.050 -32.401 1.00 93.75 84 THR A CA 1
ATOM 673 C C . THR A 1 84 ? 30.743 -4.756 -33.593 1.00 93.75 84 THR A C 1
ATOM 675 O O . THR A 1 84 ? 30.627 -4.167 -34.665 1.00 93.75 84 THR A O 1
ATOM 678 N N . GLU A 1 85 ? 30.252 -5.978 -33.383 1.00 93.38 85 GLU A N 1
ATOM 679 C CA . GLU A 1 85 ? 29.547 -6.771 -34.391 1.00 93.38 85 GLU A CA 1
ATOM 680 C C . GLU A 1 85 ? 28.287 -6.057 -34.908 1.00 93.38 85 GLU A C 1
ATOM 682 O O . GLU A 1 85 ? 28.039 -6.023 -36.112 1.00 93.38 85 GLU A O 1
ATOM 687 N N . 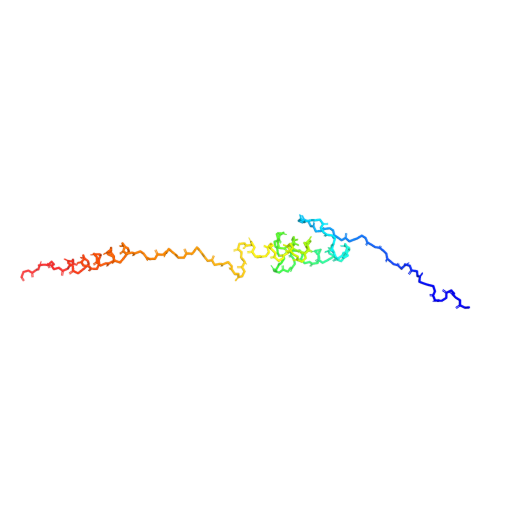ASP A 1 86 ? 27.541 -5.377 -34.030 1.00 93.94 86 ASP A N 1
ATOM 688 C CA . ASP A 1 86 ? 26.368 -4.586 -34.427 1.00 93.94 86 ASP A CA 1
ATOM 689 C C . ASP A 1 86 ? 26.740 -3.392 -35.327 1.00 93.94 86 ASP A C 1
ATOM 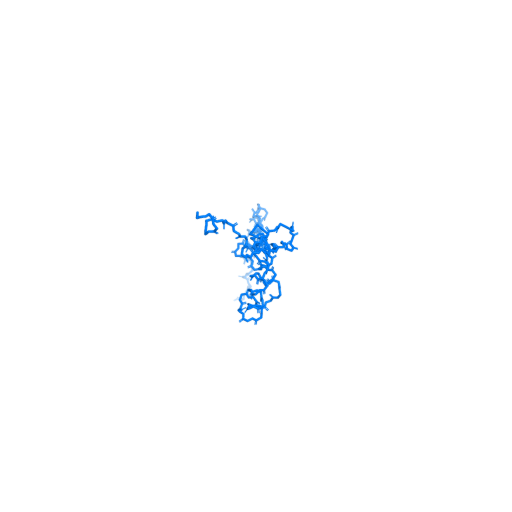691 O O . ASP A 1 86 ? 25.932 -2.945 -36.145 1.00 93.94 86 ASP A O 1
ATOM 695 N N . TYR A 1 87 ? 27.954 -2.843 -35.195 1.00 91.44 87 TYR A N 1
ATOM 696 C CA . TYR A 1 87 ? 28.448 -1.787 -36.086 1.00 91.44 87 TYR A CA 1
ATOM 697 C C . TYR A 1 87 ? 28.927 -2.338 -37.429 1.00 91.44 87 TYR A C 1
ATOM 699 O O . TYR A 1 87 ? 28.645 -1.726 -38.463 1.00 91.44 87 TYR A O 1
ATOM 707 N N . L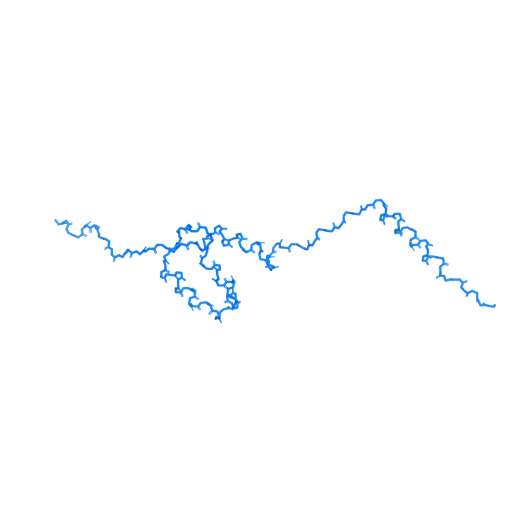EU A 1 88 ? 29.629 -3.476 -37.422 1.00 94.31 88 LEU A N 1
ATOM 708 C CA . LEU A 1 88 ? 30.100 -4.144 -38.637 1.00 94.31 88 LEU A CA 1
ATOM 709 C C . LEU A 1 88 ? 28.915 -4.589 -39.502 1.00 94.31 88 LEU A C 1
ATOM 711 O O . LEU A 1 88 ? 28.825 -4.181 -40.661 1.00 94.31 88 LEU A O 1
ATOM 715 N N . ARG A 1 89 ? 27.932 -5.272 -38.906 1.00 92.81 89 ARG A N 1
ATOM 716 C CA . ARG A 1 89 ? 26.685 -5.677 -39.570 1.00 92.81 89 ARG A CA 1
ATOM 717 C C . ARG A 1 89 ? 25.927 -4.490 -40.161 1.00 92.81 89 ARG A C 1
ATOM 719 O O . ARG A 1 89 ? 25.555 -4.506 -41.330 1.00 92.81 89 ARG A O 1
ATOM 726 N N . ALA A 1 90 ? 25.777 -3.404 -39.398 1.00 90.69 90 ALA A N 1
ATOM 727 C CA . ALA A 1 90 ? 25.116 -2.194 -39.889 1.00 90.69 90 ALA A CA 1
ATOM 728 C C . ALA A 1 90 ? 25.855 -1.541 -41.075 1.00 90.69 90 ALA A C 1
ATOM 730 O O . ALA A 1 90 ? 25.226 -0.883 -41.909 1.00 90.69 90 ALA A O 1
ATOM 731 N N . ARG A 1 91 ? 27.186 -1.683 -41.162 1.00 86.94 91 ARG A N 1
ATOM 732 C CA . ARG A 1 91 ? 27.987 -1.195 -42.295 1.00 86.94 91 ARG A CA 1
ATOM 733 C C . ARG A 1 91 ? 27.795 -2.071 -43.532 1.00 86.94 91 ARG A C 1
ATOM 735 O O . ARG A 1 91 ? 27.643 -1.528 -44.625 1.00 86.94 91 ARG A O 1
ATOM 742 N N . GLU A 1 92 ? 27.775 -3.389 -43.362 1.00 89.62 92 GLU A N 1
ATOM 743 C CA . GLU A 1 92 ? 27.528 -4.351 -44.441 1.00 89.62 92 GLU A CA 1
ATOM 744 C C . GLU A 1 92 ? 26.127 -4.189 -45.035 1.00 89.62 92 GLU A C 1
ATOM 746 O O . GLU A 1 92 ? 25.998 -4.047 -46.250 1.00 89.62 92 GLU A O 1
ATOM 751 N N . GLU A 1 93 ? 25.094 -4.090 -44.194 1.00 86.75 93 GLU A N 1
ATOM 752 C CA . GLU A 1 93 ? 23.707 -3.864 -44.621 1.00 86.75 93 GLU A CA 1
ATOM 753 C C . GLU A 1 93 ? 23.553 -2.552 -45.407 1.00 86.75 93 GLU A C 1
ATOM 755 O O . GLU A 1 93 ? 22.868 -2.503 -46.431 1.00 86.75 93 GLU A O 1
ATOM 760 N N . LYS A 1 94 ? 24.225 -1.474 -44.974 1.00 78.06 94 LYS A N 1
ATOM 761 C CA . LYS A 1 94 ? 24.262 -0.200 -45.717 1.00 78.06 94 LYS A CA 1
ATOM 762 C C . LYS A 1 94 ? 24.996 -0.337 -47.053 1.00 78.06 94 LYS A C 1
ATOM 764 O O . LYS A 1 94 ? 24.537 0.208 -48.055 1.00 78.06 94 LYS A O 1
ATOM 769 N N . GLY A 1 95 ? 26.104 -1.076 -47.080 1.00 72.81 95 GLY A N 1
ATOM 770 C CA . GLY A 1 95 ? 26.862 -1.362 -48.299 1.00 72.81 95 GLY A CA 1
ATOM 771 C C . GLY A 1 95 ? 26.103 -2.242 -49.298 1.00 72.81 95 GLY A C 1
ATOM 772 O O . GLY A 1 95 ? 26.268 -2.074 -50.503 1.00 72.81 95 GLY A O 1
ATOM 773 N N . GLN A 1 96 ? 25.244 -3.143 -48.816 1.00 61.44 96 GLN A N 1
ATOM 774 C CA . GLN A 1 96 ? 24.384 -4.000 -49.639 1.00 61.44 96 GLN A CA 1
ATOM 775 C C . GLN A 1 96 ? 23.179 -3.229 -50.193 1.00 61.44 96 GLN A C 1
ATOM 777 O O . GLN A 1 96 ? 22.884 -3.343 -51.381 1.00 61.44 96 GLN A O 1
ATOM 782 N N . LYS A 1 97 ? 22.548 -2.358 -49.391 1.00 58.97 97 LYS A N 1
ATOM 783 C CA . LYS A 1 97 ? 21.471 -1.462 -49.860 1.00 58.97 97 LYS A CA 1
ATOM 784 C C . LYS A 1 97 ? 21.935 -0.474 -50.937 1.00 58.97 97 LYS A C 1
ATOM 786 O O . LYS A 1 97 ? 21.158 -0.144 -51.822 1.00 58.97 97 LYS A O 1
ATOM 791 N N . GLY A 1 98 ? 23.202 -0.054 -50.913 1.00 56.78 98 GLY A N 1
ATOM 792 C CA . GLY A 1 98 ? 23.797 0.786 -51.962 1.00 56.78 98 GLY A CA 1
ATOM 793 C C . GLY A 1 98 ? 24.088 0.069 -53.290 1.00 56.78 98 GLY A C 1
ATOM 794 O O . GLY A 1 98 ? 24.414 0.734 -54.267 1.00 56.78 98 GLY A O 1
ATOM 795 N N . LYS A 1 99 ? 23.985 -1.267 -53.348 1.00 55.22 99 LYS A N 1
ATOM 796 C CA . LYS A 1 99 ? 24.285 -2.074 -54.547 1.00 55.22 99 LYS A CA 1
ATOM 797 C C . LYS A 1 99 ? 23.043 -2.617 -55.265 1.00 55.22 99 LYS A C 1
ATOM 799 O O . LYS A 1 99 ? 23.179 -3.210 -56.330 1.00 55.22 99 LYS A O 1
ATOM 804 N N . GLY A 1 100 ? 21.846 -2.410 -54.716 1.00 54.28 100 GLY A N 1
ATOM 805 C CA . GLY A 1 100 ? 20.581 -2.865 -55.293 1.00 54.28 100 GLY A CA 1
ATOM 806 C C . GLY A 1 100 ? 19.730 -1.709 -55.806 1.00 54.28 100 GLY A C 1
ATOM 807 O O . GLY A 1 100 ? 18.763 -1.359 -55.146 1.00 54.28 100 GLY A O 1
ATOM 808 N N . ASN A 1 101 ? 20.127 -1.090 -56.922 1.00 51.56 101 ASN A N 1
ATOM 809 C CA . ASN A 1 101 ? 19.243 -0.450 -57.914 1.00 51.56 101 ASN A CA 1
ATOM 810 C C . ASN A 1 101 ? 20.093 0.098 -59.070 1.00 51.56 101 ASN A C 1
ATOM 812 O O . ASN A 1 101 ? 20.428 1.275 -59.142 1.00 51.56 101 ASN A O 1
ATOM 816 N N . GLY A 1 102 ? 20.462 -0.811 -59.968 1.00 47.38 102 GLY A N 1
ATOM 817 C CA . GLY A 1 102 ? 21.079 -0.521 -61.259 1.00 47.38 102 GLY A CA 1
ATOM 818 C C . GLY A 1 102 ? 20.577 -1.518 -62.302 1.00 47.38 102 GLY A C 1
ATOM 819 O O . GLY A 1 102 ? 21.372 -2.119 -63.017 1.00 47.38 102 GLY A O 1
ATOM 820 N N . SER A 1 103 ? 19.263 -1.777 -62.330 1.00 45.53 103 SER A N 1
ATOM 821 C CA . SER A 1 103 ? 18.627 -2.531 -63.411 1.00 45.53 103 SER A CA 1
ATOM 822 C C . SER A 1 103 ? 18.567 -1.652 -64.659 1.00 45.53 103 SER A C 1
ATOM 824 O O . SER A 1 103 ? 17.667 -0.837 -64.827 1.00 45.53 103 SER A O 1
ATOM 826 N N . LYS A 1 104 ? 19.607 -1.814 -65.474 1.00 54.50 104 LYS A N 1
ATOM 827 C CA . LYS A 1 104 ? 19.656 -1.711 -66.936 1.00 54.50 104 LYS A CA 1
ATOM 828 C C . LYS A 1 104 ? 18.268 -1.635 -67.608 1.00 54.50 104 LYS A C 1
ATOM 830 O O . LYS A 1 104 ? 17.521 -2.607 -67.548 1.00 54.50 104 LYS A O 1
ATOM 835 N N . THR A 1 105 ? 17.992 -0.530 -68.296 1.00 43.97 105 THR A N 1
ATOM 836 C CA . THR A 1 105 ? 17.061 -0.459 -69.435 1.00 43.97 105 THR A CA 1
ATOM 837 C C . THR A 1 105 ? 17.734 0.371 -70.522 1.00 43.97 105 THR A C 1
ATOM 839 O O . THR A 1 105 ? 18.144 1.497 -70.247 1.00 43.97 105 THR A O 1
ATOM 842 N N . ASP A 1 106 ? 17.904 -0.319 -71.647 1.00 38.31 106 ASP A N 1
ATOM 843 C CA . ASP A 1 106 ? 18.307 0.012 -73.025 1.00 38.31 106 ASP A CA 1
ATOM 844 C C . ASP A 1 106 ? 18.895 1.390 -73.376 1.00 38.31 106 ASP A C 1
ATOM 846 O O . ASP A 1 106 ? 18.231 2.429 -73.167 1.00 38.31 106 ASP A O 1
#

pLDDT: mean 86.94, std 13.68, range [38.31, 98.25]

Sequence (106 aa):
GDRALRQRVLKEEEPFACIECGKPFGVRSTIERIVAKLEGRHAMFANAEQTRLIRMCDDCRVRARFHDHNAPFAMGERPKIRTTEDYLRAREEKGQKGKGNGSKTD